Protein AF-A0A2S8BLQ7-F1 (afdb_monomer_lite)

Organism: NCBI:txid1858794

pLDDT: mean 91.81, std 11.46, range [51.12, 98.19]

Foldseek 3Di:
DPVVVVVLLVVLVVLLVQLLVDDDPSNVVSLVVLVVSLVVDDCPPPSSVVSVVSSVVSVD

Sequence (60 aa):
MQILNQDVAAAFDRLIALVRRTAGEERTAVRTRLIELFEIFDPADPDVIAGRRNLANALY

Radius of gyration: 11.4 Å; chains: 1; bounding box: 25×25×29 Å

Secondary structure (DSSP, 8-state):
--HHHHHHHHHHHHHHHHHHH--HHHHHHHHHHHHHHHTTS-TT-HHHHHHHHHHHHHH-

Structure (mmCIF, N/CA/C/O backbone):
data_AF-A0A2S8BLQ7-F1
#
_entry.id   AF-A0A2S8BLQ7-F1
#
loop_
_atom_site.group_PDB
_atom_site.id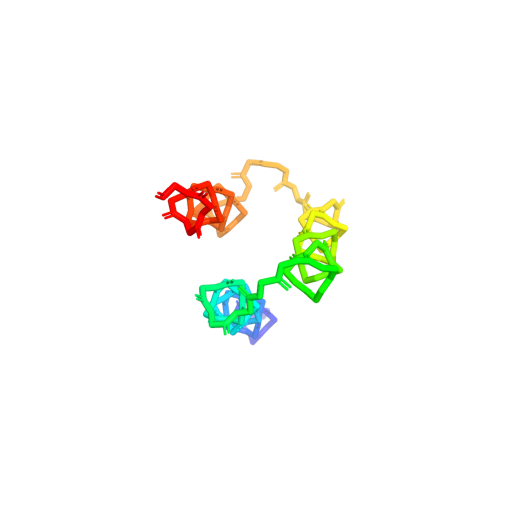
_atom_site.type_symbol
_atom_site.label_atom_id
_atom_site.label_alt_id
_atom_site.label_comp_id
_atom_site.label_asym_id
_atom_site.label_entity_id
_atom_site.label_seq_id
_atom_site.pdbx_PDB_ins_code
_atom_site.Cartn_x
_atom_site.Cartn_y
_atom_site.Cartn_z
_atom_site.occupancy
_atom_site.B_iso_or_equiv
_atom_site.auth_seq_id
_atom_site.auth_comp_id
_atom_site.auth_asym_id
_atom_site.auth_atom_id
_atom_site.pdbx_PDB_model_num
ATOM 1 N N . MET A 1 1 ? 12.805 -16.512 -14.923 1.00 51.12 1 MET A N 1
ATOM 2 C CA . MET A 1 1 ? 12.671 -15.505 -13.844 1.00 51.12 1 MET A CA 1
ATOM 3 C C . MET A 1 1 ? 11.282 -14.834 -13.827 1.00 51.12 1 MET A C 1
ATOM 5 O O . MET A 1 1 ? 11.180 -13.695 -13.414 1.00 51.12 1 MET A O 1
ATOM 9 N N . GLN A 1 2 ? 10.192 -15.500 -14.241 1.00 57.47 2 GLN A N 1
ATOM 10 C CA . GLN A 1 2 ? 8.871 -14.845 -14.393 1.00 57.47 2 GLN A CA 1
ATOM 11 C C . GLN A 1 2 ? 7.883 -15.155 -13.249 1.00 57.47 2 GLN A C 1
ATOM 13 O O . GLN A 1 2 ? 6.865 -14.489 -13.114 1.00 57.47 2 GLN A O 1
ATOM 18 N N . ILE A 1 3 ? 8.206 -16.141 -12.404 1.00 56.00 3 ILE A N 1
ATOM 19 C CA . ILE A 1 3 ? 7.347 -16.591 -11.297 1.00 56.00 3 ILE A CA 1
ATOM 20 C C . ILE A 1 3 ? 7.399 -15.603 -10.116 1.00 56.00 3 ILE A C 1
ATOM 22 O O . ILE A 1 3 ? 6.363 -15.310 -9.536 1.00 56.00 3 ILE A O 1
ATOM 26 N N . LEU A 1 4 ? 8.565 -15.005 -9.824 1.00 61.00 4 LEU A N 1
ATOM 27 C CA . LEU A 1 4 ? 8.718 -14.106 -8.671 1.00 61.00 4 LEU A CA 1
ATOM 28 C C . LEU A 1 4 ? 7.863 -12.827 -8.779 1.00 61.00 4 LEU A C 1
ATOM 30 O O . LEU A 1 4 ? 7.274 -12.414 -7.788 1.00 61.00 4 LEU A O 1
ATOM 34 N N . ASN A 1 5 ? 7.756 -12.217 -9.967 1.00 61.09 5 ASN A N 1
ATOM 35 C CA . ASN A 1 5 ? 7.022 -10.950 -10.129 1.00 61.09 5 ASN A CA 1
ATOM 36 C C . ASN A 1 5 ? 5.504 -11.111 -9.988 1.00 61.09 5 ASN A C 1
ATOM 38 O O . ASN A 1 5 ? 4.843 -10.258 -9.402 1.00 61.09 5 ASN A O 1
ATOM 42 N N . GLN A 1 6 ? 4.948 -12.219 -10.490 1.00 68.31 6 GLN A N 1
ATOM 43 C CA . GLN A 1 6 ? 3.513 -12.501 -10.368 1.00 68.31 6 GLN A CA 1
ATOM 44 C C . GLN A 1 6 ? 3.096 -12.645 -8.896 1.00 68.31 6 GLN A C 1
ATOM 46 O O . GLN A 1 6 ? 2.043 -12.141 -8.504 1.00 68.31 6 GLN A O 1
ATOM 51 N N . ASP A 1 7 ? 3.939 -13.271 -8.070 1.00 82.06 7 ASP A N 1
ATOM 52 C CA . ASP A 1 7 ? 3.672 -13.428 -6.638 1.00 82.06 7 ASP A CA 1
ATOM 53 C C . ASP A 1 7 ? 3.737 -12.094 -5.875 1.00 82.06 7 ASP A C 1
ATOM 55 O O . ASP A 1 7 ? 2.953 -11.872 -4.948 1.00 82.06 7 ASP A O 1
ATOM 59 N N . VAL A 1 8 ? 4.626 -11.180 -6.278 1.00 84.12 8 VAL A N 1
ATOM 60 C CA . VAL A 1 8 ? 4.799 -9.867 -5.634 1.00 84.12 8 VAL A CA 1
ATOM 61 C C . VAL A 1 8 ? 3.616 -8.943 -5.903 1.00 84.12 8 VAL A C 1
ATOM 63 O O . VAL A 1 8 ? 3.040 -8.404 -4.956 1.00 84.12 8 VAL A O 1
ATOM 66 N N . ALA A 1 9 ? 3.200 -8.800 -7.164 1.00 87.31 9 ALA A N 1
ATOM 67 C CA . ALA A 1 9 ? 2.032 -7.990 -7.507 1.00 87.31 9 ALA A CA 1
ATOM 68 C C . ALA A 1 9 ? 0.771 -8.501 -6.781 1.00 87.31 9 ALA A C 1
ATOM 70 O O . ALA A 1 9 ? 0.035 -7.728 -6.162 1.00 87.31 9 ALA A O 1
ATOM 71 N N . ALA A 1 10 ? 0.587 -9.826 -6.736 1.00 90.50 10 ALA A N 1
ATOM 72 C CA . ALA A 1 10 ? -0.505 -10.444 -5.990 1.00 90.50 10 ALA A CA 1
ATOM 73 C C . ALA A 1 10 ? -0.419 -10.185 -4.472 1.00 90.50 10 ALA A C 1
ATOM 75 O O . ALA A 1 10 ? -1.450 -10.062 -3.804 1.00 90.50 10 ALA A O 1
ATOM 76 N N . ALA A 1 11 ? 0.787 -10.099 -3.901 1.00 91.06 11 ALA A N 1
ATOM 77 C CA . ALA A 1 11 ? 0.977 -9.755 -2.494 1.00 91.06 11 ALA A CA 1
ATOM 78 C C . ALA A 1 11 ? 0.572 -8.302 -2.197 1.00 91.06 11 ALA A C 1
ATOM 80 O O . ALA A 1 11 ? -0.124 -8.063 -1.204 1.00 91.06 11 ALA A O 1
ATOM 81 N N . PHE A 1 12 ? 0.935 -7.350 -3.067 1.00 95.44 12 PHE A N 1
ATOM 82 C CA . PHE A 1 12 ? 0.486 -5.960 -2.949 1.00 95.44 12 PHE A CA 1
ATOM 83 C C . PHE A 1 12 ? -1.036 -5.868 -2.972 1.00 95.44 12 PHE A C 1
ATOM 85 O O . PHE A 1 12 ? -1.62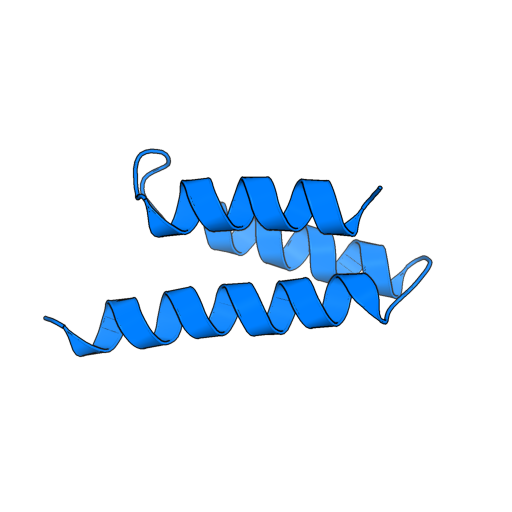3 -5.298 -2.051 1.00 95.44 12 PHE A O 1
ATOM 92 N N . ASP A 1 13 ? -1.685 -6.499 -3.948 1.00 95.69 13 ASP A N 1
ATOM 93 C CA . ASP A 1 13 ? -3.143 -6.464 -4.078 1.00 95.69 13 ASP A CA 1
ATOM 94 C C . ASP A 1 13 ? -3.854 -7.011 -2.833 1.00 95.69 13 ASP A C 1
ATOM 96 O O . ASP A 1 13 ? -4.806 -6.404 -2.332 1.00 95.69 13 ASP A O 1
ATOM 100 N N . ARG A 1 14 ? -3.364 -8.125 -2.269 1.00 95.44 14 ARG A N 1
ATOM 101 C CA . ARG A 1 14 ? -3.925 -8.718 -1.042 1.00 95.44 14 ARG A CA 1
ATOM 102 C C . ARG A 1 14 ? -3.813 -7.780 0.156 1.00 95.44 14 ARG A C 1
ATOM 104 O O . ARG A 1 14 ? -4.778 -7.654 0.917 1.00 95.44 14 ARG A O 1
ATOM 111 N N . LEU A 1 15 ? -2.662 -7.132 0.335 1.00 96.88 15 LEU A N 1
ATOM 112 C CA . LEU A 1 15 ? -2.445 -6.200 1.441 1.00 96.88 15 LEU A CA 1
ATOM 113 C C . LEU A 1 15 ? -3.249 -4.908 1.254 1.00 96.88 15 LEU A C 1
ATOM 115 O O . LEU A 1 15 ? -3.837 -4.416 2.212 1.00 96.88 15 LEU A O 1
ATOM 119 N N . ILE A 1 16 ? -3.372 -4.394 0.030 1.00 97.94 16 ILE A N 1
ATOM 120 C CA . ILE A 1 16 ? -4.181 -3.201 -0.263 1.00 97.94 16 ILE A CA 1
ATOM 121 C C . ILE A 1 16 ? -5.667 -3.491 -0.023 1.00 97.94 16 ILE A C 1
ATOM 123 O O . ILE A 1 16 ? -6.371 -2.692 0.598 1.00 97.94 16 ILE A O 1
ATOM 127 N N . ALA A 1 17 ? -6.152 -4.665 -0.436 1.00 98.06 17 ALA A N 1
ATOM 128 C CA . ALA A 1 17 ? -7.502 -5.114 -0.110 1.00 98.06 17 ALA A CA 1
ATOM 129 C C . ALA A 1 17 ? -7.715 -5.257 1.409 1.00 98.06 17 ALA A C 1
ATOM 131 O O . ALA A 1 17 ? -8.822 -5.023 1.899 1.00 98.06 17 ALA A O 1
ATOM 132 N N . LEU A 1 18 ? -6.673 -5.623 2.164 1.00 98.06 18 LEU A N 1
ATOM 133 C CA . LEU A 1 18 ? -6.711 -5.672 3.626 1.00 98.06 18 LEU A CA 1
ATOM 134 C C . LEU A 1 18 ? -6.769 -4.264 4.249 1.00 98.06 18 LEU A C 1
ATOM 136 O O . LEU A 1 18 ? -7.572 -4.048 5.152 1.00 98.06 18 LEU A O 1
ATOM 140 N N . VAL A 1 19 ? -6.032 -3.276 3.729 1.00 98.19 19 VAL A N 1
ATOM 141 C CA . VAL A 1 19 ? -6.133 -1.867 4.174 1.00 98.19 19 VAL A CA 1
ATOM 142 C C . VAL A 1 19 ? -7.571 -1.348 4.065 1.00 98.19 19 VAL A C 1
ATOM 144 O O . VAL A 1 19 ? -8.081 -0.735 5.002 1.00 98.19 19 V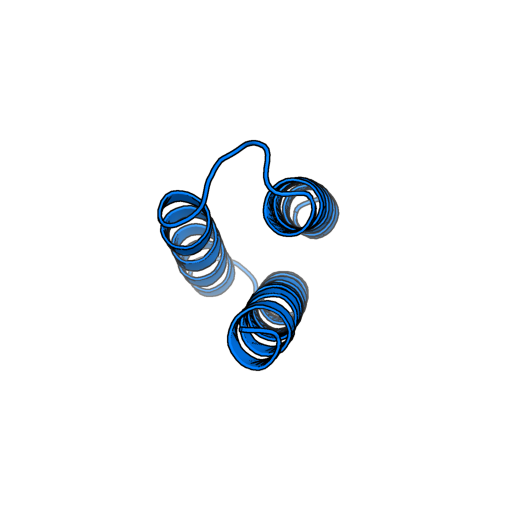AL A O 1
ATOM 147 N N . ARG A 1 20 ? -8.256 -1.639 2.950 1.00 97.69 20 ARG A N 1
ATOM 148 C CA . ARG A 1 20 ? -9.638 -1.180 2.710 1.00 97.69 20 ARG A CA 1
ATOM 149 C C . ARG A 1 20 ? -10.651 -1.723 3.721 1.00 97.69 20 ARG A C 1
ATOM 151 O O . ARG A 1 20 ? -11.601 -1.020 4.051 1.00 97.69 20 ARG A O 1
ATOM 158 N N . ARG A 1 21 ? -10.468 -2.958 4.204 1.00 97.62 21 ARG A N 1
ATOM 159 C CA . ARG A 1 21 ? -11.414 -3.633 5.119 1.00 97.62 21 ARG A CA 1
ATOM 160 C C . ARG A 1 21 ? -11.103 -3.448 6.605 1.00 97.62 21 ARG A C 1
ATOM 162 O O . ARG A 1 21 ? -11.900 -3.864 7.435 1.00 97.62 21 ARG A O 1
ATOM 169 N N . THR A 1 22 ? -9.956 -2.864 6.933 1.00 97.44 22 THR A N 1
ATOM 170 C CA . THR A 1 22 ? -9.494 -2.662 8.314 1.00 97.44 22 THR A CA 1
ATOM 171 C C . THR A 1 22 ? -9.630 -1.200 8.719 1.00 97.44 22 THR A C 1
ATOM 173 O O . THR A 1 22 ? -9.782 -0.325 7.863 1.00 97.44 22 THR A O 1
ATOM 176 N N . ALA A 1 23 ? -9.579 -0.911 10.020 1.00 97.25 23 ALA A N 1
ATOM 177 C CA . ALA A 1 23 ? -9.618 0.445 10.572 1.00 97.25 23 ALA A CA 1
ATOM 178 C C . ALA A 1 23 ? -8.675 0.571 11.783 1.00 97.25 23 ALA A C 1
ATOM 180 O O . ALA A 1 23 ? -8.149 -0.426 12.272 1.00 97.25 23 ALA A O 1
ATOM 181 N N . GLY A 1 24 ? -8.445 1.802 12.251 1.00 97.56 24 GLY A N 1
ATOM 182 C CA . GLY A 1 24 ? -7.648 2.073 13.452 1.00 97.56 24 GLY A CA 1
ATOM 183 C C . GLY A 1 24 ? -6.232 1.484 13.402 1.00 97.56 24 GLY A C 1
ATOM 184 O O . GLY A 1 24 ? -5.503 1.650 12.419 1.00 97.56 24 GLY A O 1
ATOM 185 N N . GLU A 1 25 ? -5.840 0.802 14.477 1.00 97.94 25 GLU A N 1
ATOM 186 C CA . GLU A 1 25 ? -4.510 0.199 14.619 1.00 97.94 25 GLU A CA 1
ATOM 187 C C . GLU A 1 25 ? -4.254 -0.909 13.596 1.00 97.94 25 GLU A C 1
ATOM 189 O O . GLU A 1 25 ? -3.162 -0.980 13.034 1.00 97.94 25 GLU A O 1
ATOM 194 N N . GLU A 1 26 ? -5.268 -1.714 13.269 1.00 97.62 26 GLU A N 1
ATOM 195 C CA . GLU A 1 26 ? -5.130 -2.790 12.284 1.00 97.62 26 GLU A CA 1
ATOM 196 C C . GLU A 1 26 ? -4.820 -2.221 10.893 1.00 97.62 26 GLU A C 1
ATOM 198 O O . GLU A 1 26 ? -3.862 -2.644 10.244 1.00 97.62 26 GLU A O 1
ATOM 203 N N . ARG A 1 27 ? -5.547 -1.175 10.466 1.00 98.19 27 ARG A N 1
ATOM 204 C CA . ARG A 1 27 ? -5.244 -0.472 9.205 1.00 98.19 27 ARG A CA 1
ATOM 205 C C . ARG A 1 27 ? -3.827 0.095 9.209 1.00 98.19 27 ARG A C 1
ATOM 207 O O . ARG A 1 27 ? -3.140 0.057 8.188 1.00 98.19 27 ARG A O 1
ATOM 214 N N . THR A 1 28 ? -3.388 0.615 10.352 1.00 98.19 28 THR A N 1
ATOM 215 C CA . THR A 1 28 ? -2.051 1.194 10.512 1.00 98.19 28 THR A CA 1
ATOM 216 C C . THR A 1 28 ? -0.966 0.127 10.372 1.00 98.19 28 THR A C 1
ATOM 218 O O . THR A 1 28 ? -0.024 0.330 9.609 1.00 98.19 28 THR A O 1
ATOM 221 N N . ALA A 1 29 ? -1.128 -1.032 11.012 1.00 98.06 29 ALA A N 1
ATOM 222 C CA . ALA A 1 29 ? -0.190 -2.149 10.912 1.00 98.06 29 ALA A CA 1
ATOM 223 C C . ALA A 1 29 ? -0.052 -2.659 9.468 1.00 98.06 29 ALA A C 1
ATOM 225 O O . ALA A 1 29 ? 1.059 -2.847 8.968 1.00 98.06 29 ALA A O 1
ATOM 226 N N . VAL A 1 30 ? -1.174 -2.813 8.760 1.00 97.81 30 VAL A N 1
ATOM 227 C CA . VAL A 1 30 ? -1.177 -3.272 7.362 1.00 97.81 30 VAL A CA 1
ATOM 228 C C . VAL A 1 30 ? -0.520 -2.236 6.447 1.00 97.81 30 VAL A C 1
ATOM 230 O O . VAL A 1 30 ? 0.269 -2.605 5.577 1.00 97.81 30 VAL A O 1
ATOM 233 N N . ARG A 1 31 ? -0.789 -0.938 6.662 1.00 97.81 31 ARG A N 1
ATOM 234 C CA . ARG A 1 31 ? -0.131 0.152 5.926 1.00 97.81 31 ARG A CA 1
ATOM 235 C C . ARG A 1 31 ? 1.384 0.109 6.108 1.00 97.81 31 ARG A C 1
ATOM 237 O O . ARG A 1 31 ? 2.104 0.190 5.118 1.00 97.81 31 ARG A O 1
ATOM 244 N N . THR A 1 32 ? 1.859 -0.018 7.346 1.00 97.81 32 THR A N 1
ATOM 245 C CA . THR A 1 32 ? 3.295 -0.105 7.650 1.00 97.81 32 THR A CA 1
ATOM 246 C C . THR A 1 32 ? 3.927 -1.288 6.930 1.00 97.81 32 THR A C 1
ATOM 248 O O . THR A 1 32 ? 4.931 -1.114 6.245 1.00 97.81 32 THR A O 1
ATOM 251 N N . ARG A 1 33 ? 3.281 -2.459 6.968 1.00 96.00 33 ARG A N 1
ATOM 252 C CA . ARG A 1 33 ? 3.792 -3.647 6.281 1.00 96.00 33 ARG A CA 1
ATOM 253 C C . ARG A 1 33 ? 3.926 -3.454 4.769 1.00 96.00 33 ARG A C 1
ATOM 255 O O . ARG A 1 33 ? 4.875 -3.944 4.165 1.00 96.00 33 ARG A O 1
ATOM 262 N N . LEU A 1 34 ? 2.976 -2.750 4.158 1.00 96.69 34 LEU A N 1
ATOM 263 C CA . LEU A 1 34 ? 3.004 -2.416 2.733 1.00 96.69 34 LEU A CA 1
ATOM 264 C C . LEU A 1 34 ? 4.169 -1.480 2.387 1.00 96.69 34 LEU A C 1
ATOM 266 O O . LEU A 1 34 ? 4.826 -1.681 1.371 1.00 96.69 34 LEU A O 1
ATOM 270 N N . ILE A 1 35 ? 4.443 -0.492 3.245 1.00 96.62 35 ILE A N 1
ATOM 271 C CA . ILE A 1 35 ? 5.573 0.431 3.079 1.00 96.62 35 ILE A CA 1
ATOM 272 C C . ILE A 1 35 ? 6.899 -0.330 3.150 1.00 96.62 35 ILE A C 1
ATOM 274 O O . ILE A 1 35 ? 7.689 -0.220 2.218 1.00 96.62 35 ILE A O 1
ATOM 278 N N . GLU A 1 36 ? 7.100 -1.149 4.185 1.00 95.56 36 GLU A N 1
ATOM 279 C CA . GLU A 1 36 ? 8.295 -1.996 4.328 1.00 95.56 36 GLU A CA 1
ATOM 280 C C . GLU A 1 36 ? 8.491 -2.913 3.119 1.00 95.56 36 GLU A C 1
ATOM 282 O O . GLU A 1 36 ? 9.606 -3.104 2.645 1.00 95.56 36 GLU A O 1
ATOM 287 N N . LEU A 1 37 ? 7.403 -3.492 2.598 1.00 93.88 37 LEU A N 1
ATOM 288 C CA . LEU A 1 37 ? 7.481 -4.369 1.437 1.00 93.88 37 LEU A CA 1
ATOM 289 C C . LEU A 1 37 ? 7.933 -3.602 0.189 1.00 93.88 37 LEU A C 1
ATOM 291 O O . LEU A 1 37 ? 8.742 -4.130 -0.566 1.00 93.88 37 LEU A O 1
ATOM 295 N N . PHE A 1 38 ? 7.468 -2.365 -0.017 1.00 95.50 38 PHE A N 1
ATOM 296 C CA . PHE A 1 38 ? 7.930 -1.530 -1.130 1.00 95.50 38 PHE A CA 1
ATOM 297 C C .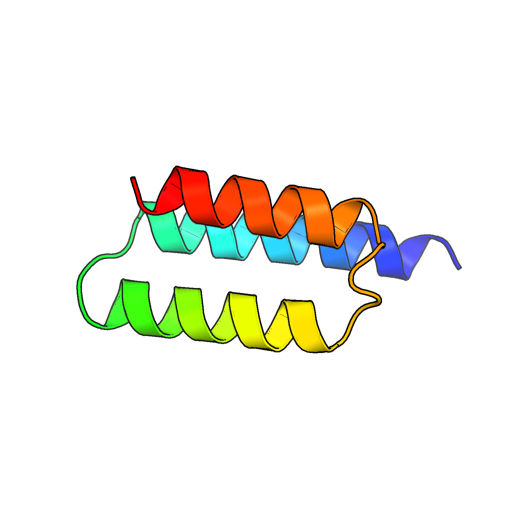 PHE A 1 38 ? 9.412 -1.153 -1.037 1.00 95.50 38 PHE A C 1
ATOM 299 O O . PHE A 1 38 ? 10.021 -0.912 -2.073 1.00 95.50 38 PHE A O 1
ATOM 306 N N . GLU A 1 39 ? 9.991 -1.076 0.163 1.00 94.88 39 GLU A N 1
ATOM 307 C CA . GLU A 1 39 ? 11.408 -0.723 0.361 1.00 94.88 39 GLU A CA 1
ATOM 308 C C . GLU A 1 39 ? 12.379 -1.820 -0.101 1.00 94.88 39 GLU A C 1
ATOM 310 O O . GLU A 1 39 ? 13.564 -1.554 -0.282 1.00 94.88 39 GLU A O 1
ATOM 315 N N . ILE A 1 40 ? 11.886 -3.040 -0.335 1.00 93.62 40 ILE A N 1
ATOM 316 C CA . ILE A 1 40 ? 12.690 -4.170 -0.826 1.00 93.62 40 ILE A CA 1
ATOM 317 C C . ILE A 1 40 ? 12.946 -4.070 -2.344 1.00 93.62 40 ILE A C 1
ATOM 319 O O . ILE A 1 40 ? 13.874 -4.694 -2.859 1.00 93.62 40 ILE A O 1
ATOM 323 N N . PHE A 1 41 ? 12.140 -3.289 -3.066 1.00 93.25 41 PHE A N 1
ATOM 324 C CA . PHE A 1 41 ?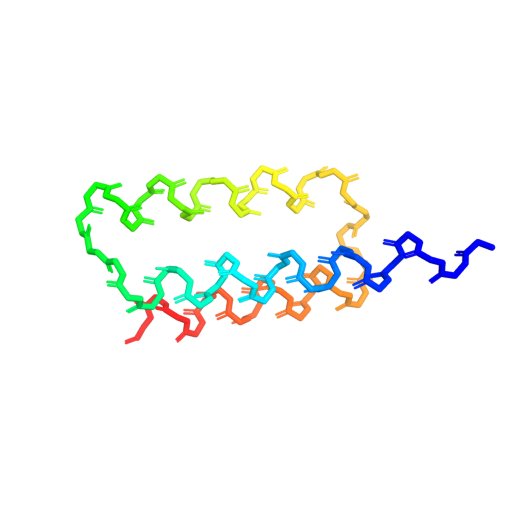 12.155 -3.206 -4.527 1.00 93.25 41 PHE A CA 1
ATOM 325 C C . PHE A 1 41 ? 12.740 -1.883 -5.029 1.00 93.25 41 PHE A C 1
ATOM 327 O O . PHE A 1 41 ? 12.808 -0.893 -4.297 1.00 93.25 41 PHE A O 1
ATOM 334 N N . ASP A 1 42 ? 13.121 -1.852 -6.310 1.00 95.12 42 ASP A N 1
ATOM 335 C CA . ASP A 1 42 ? 13.490 -0.604 -6.978 1.00 95.12 42 ASP A CA 1
ATOM 336 C C . ASP A 1 42 ? 12.278 0.356 -6.990 1.00 95.12 42 ASP A C 1
ATOM 338 O O . ASP A 1 42 ? 11.186 -0.039 -7.412 1.00 95.12 42 ASP A O 1
ATOM 342 N N . PRO A 1 43 ? 12.419 1.621 -6.549 1.00 94.06 43 PRO A N 1
ATOM 343 C CA . PRO A 1 43 ? 11.325 2.591 -6.574 1.00 94.06 43 PRO A CA 1
ATOM 344 C C . PRO A 1 43 ? 10.748 2.877 -7.970 1.00 94.06 43 PRO A C 1
ATOM 346 O O . PRO A 1 43 ? 9.619 3.363 -8.060 1.00 94.06 43 PRO A O 1
ATOM 349 N N . ALA A 1 44 ? 11.511 2.619 -9.036 1.00 95.62 44 ALA A N 1
ATOM 350 C CA . ALA A 1 44 ? 11.091 2.770 -10.426 1.00 95.62 44 ALA A CA 1
ATOM 351 C C . ALA A 1 44 ? 10.380 1.525 -10.990 1.00 95.62 44 ALA A C 1
ATOM 353 O O . ALA A 1 44 ? 9.918 1.567 -12.134 1.00 95.62 44 ALA A O 1
ATOM 354 N N . ASP A 1 45 ? 10.268 0.437 -10.221 1.00 94.44 45 ASP A N 1
ATOM 355 C CA . ASP A 1 45 ? 9.525 -0.752 -10.634 1.00 94.44 45 ASP A CA 1
ATOM 356 C C . ASP A 1 45 ? 8.037 -0.395 -10.874 1.00 94.44 45 ASP A C 1
ATOM 358 O O . ASP A 1 45 ? 7.383 0.175 -9.985 1.00 94.44 45 ASP A O 1
ATOM 362 N N . PRO A 1 46 ? 7.468 -0.712 -12.056 1.00 93.50 46 PRO A N 1
ATOM 363 C CA . PRO A 1 46 ? 6.063 -0.456 -12.361 1.00 93.50 46 PRO A CA 1
ATOM 364 C C . PRO A 1 46 ? 5.082 -1.012 -11.318 1.00 93.50 46 PRO A C 1
ATOM 366 O O . PRO A 1 46 ? 4.086 -0.346 -11.015 1.00 93.50 46 PRO A O 1
ATOM 369 N N . ASP A 1 47 ? 5.368 -2.181 -10.736 1.00 93.38 47 ASP A N 1
ATOM 370 C CA . ASP A 1 47 ? 4.510 -2.823 -9.735 1.00 93.38 47 ASP A CA 1
ATOM 371 C C . ASP A 1 47 ? 4.545 -2.051 -8.401 1.00 93.38 47 ASP A C 1
ATOM 373 O O . ASP A 1 47 ? 3.514 -1.883 -7.741 1.00 93.38 47 ASP A O 1
ATOM 377 N N . VAL A 1 48 ? 5.701 -1.481 -8.033 1.00 95.44 48 VAL A N 1
ATOM 378 C CA . VAL A 1 48 ? 5.858 -0.617 -6.845 1.00 95.44 48 VAL A CA 1
ATOM 379 C C . VAL A 1 48 ? 5.135 0.712 -7.036 1.00 95.44 48 VAL A C 1
ATOM 381 O O . VAL A 1 48 ? 4.425 1.172 -6.136 1.00 95.44 48 VAL A O 1
ATOM 384 N N . ILE A 1 49 ? 5.276 1.335 -8.209 1.00 96.50 49 ILE A N 1
ATOM 385 C CA . ILE A 1 49 ? 4.598 2.594 -8.543 1.00 96.50 49 ILE A CA 1
ATOM 386 C C . ILE A 1 49 ? 3.076 2.404 -8.487 1.00 96.50 49 ILE A C 1
ATOM 388 O O . ILE A 1 49 ? 2.368 3.195 -7.850 1.00 96.50 49 ILE A O 1
ATOM 392 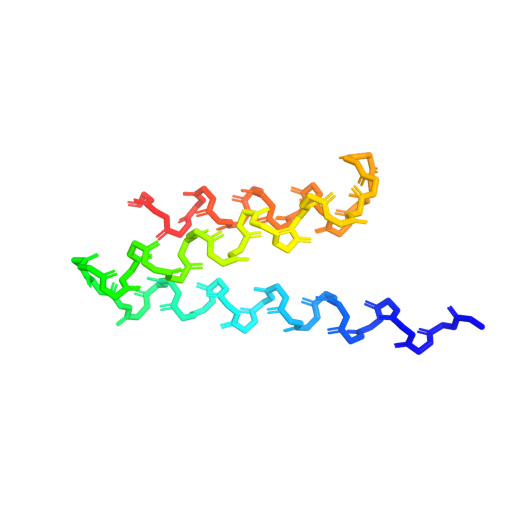N N . ALA A 1 50 ? 2.568 1.335 -9.109 1.00 96.12 50 ALA A N 1
ATOM 393 C CA . ALA A 1 50 ? 1.152 0.987 -9.082 1.00 96.12 50 ALA A CA 1
ATOM 394 C C . ALA A 1 50 ? 0.667 0.703 -7.651 1.00 96.12 50 ALA A C 1
ATOM 396 O O . ALA A 1 50 ? -0.354 1.251 -7.223 1.00 96.12 50 ALA A O 1
ATOM 397 N N . GLY A 1 51 ? 1.429 -0.078 -6.880 1.00 96.31 51 GLY A N 1
ATOM 398 C CA . GLY A 1 51 ? 1.130 -0.396 -5.486 1.00 96.31 51 GLY A CA 1
ATOM 399 C C . GLY A 1 51 ? 1.027 0.847 -4.597 1.00 96.31 51 GLY A C 1
ATOM 400 O O . GLY A 1 51 ? 0.042 1.001 -3.871 1.00 96.31 51 GLY A O 1
ATOM 401 N N . ARG A 1 52 ? 1.989 1.778 -4.679 1.00 97.44 52 ARG A N 1
ATOM 402 C CA . ARG A 1 52 ? 1.982 3.033 -3.900 1.00 97.44 52 ARG A CA 1
ATOM 403 C C . ARG A 1 52 ? 0.769 3.902 -4.227 1.00 97.44 52 ARG A C 1
ATOM 405 O O . ARG A 1 52 ? 0.119 4.418 -3.315 1.00 97.44 52 ARG A O 1
ATOM 412 N N . ARG A 1 53 ? 0.423 4.022 -5.513 1.00 97.88 53 ARG A N 1
ATOM 413 C CA . ARG A 1 53 ? -0.783 4.737 -5.961 1.00 97.88 53 ARG A CA 1
ATOM 414 C C . ARG A 1 53 ? -2.057 4.089 -5.414 1.00 97.88 53 ARG A C 1
ATOM 416 O O . ARG A 1 53 ? -2.938 4.783 -4.912 1.00 97.88 53 ARG A O 1
ATOM 423 N N . ASN A 1 54 ? -2.155 2.766 -5.489 1.00 97.88 54 ASN A N 1
ATOM 424 C CA . ASN A 1 54 ? -3.320 2.024 -5.014 1.00 97.88 54 ASN A CA 1
ATOM 425 C C . ASN A 1 54 ? -3.474 2.088 -3.488 1.00 97.88 54 ASN A C 1
ATOM 427 O O . ASN A 1 54 ? -4.601 2.197 -3.003 1.00 97.88 54 ASN A O 1
ATOM 431 N N . LEU A 1 55 ? -2.366 2.081 -2.740 1.00 97.62 55 LEU A N 1
ATOM 432 C CA . LEU A 1 55 ? -2.371 2.306 -1.296 1.00 97.62 55 LEU A CA 1
ATOM 433 C C . LEU A 1 55 ? -2.898 3.701 -0.951 1.00 97.62 55 LEU A C 1
ATOM 435 O O . LEU A 1 55 ? -3.774 3.810 -0.099 1.00 97.62 55 LEU A O 1
ATOM 439 N N . ALA A 1 56 ? -2.414 4.751 -1.623 1.00 97.56 56 ALA A N 1
ATOM 440 C CA . ALA A 1 56 ? -2.923 6.105 -1.409 1.00 97.56 56 ALA A CA 1
ATOM 441 C C . ALA A 1 56 ? -4.445 6.157 -1.623 1.00 97.56 56 ALA A C 1
ATOM 443 O O . ALA A 1 56 ? -5.172 6.589 -0.736 1.00 97.56 56 ALA A O 1
ATOM 444 N N . ASN A 1 57 ? -4.937 5.593 -2.729 1.00 97.38 57 ASN A N 1
ATOM 445 C CA . ASN A 1 57 ? -6.372 5.514 -3.025 1.00 97.38 57 ASN A CA 1
ATOM 446 C C . ASN A 1 57 ? -7.186 4.684 -2.018 1.00 97.38 57 ASN A C 1
ATOM 448 O O . ASN A 1 57 ? -8.398 4.821 -1.971 1.00 97.38 57 ASN A O 1
ATOM 452 N N . ALA A 1 58 ? -6.566 3.767 -1.274 1.00 96.25 58 ALA A N 1
ATOM 453 C CA . ALA A 1 58 ? -7.249 2.974 -0.252 1.00 96.25 58 ALA A CA 1
ATOM 454 C C . ALA A 1 58 ? -7.358 3.700 1.101 1.00 96.25 58 ALA A C 1
ATOM 456 O O . ALA A 1 58 ? -8.072 3.227 1.985 1.00 96.25 58 ALA A O 1
ATOM 457 N N . LEU A 1 59 ? -6.611 4.794 1.282 1.00 93.56 59 LEU A N 1
ATOM 458 C CA . LEU A 1 59 ? -6.572 5.583 2.514 1.00 93.56 59 LEU A CA 1
ATOM 459 C C . LEU A 1 59 ? -7.479 6.822 2.470 1.00 93.56 59 LEU A C 1
ATOM 461 O O . LEU A 1 59 ? -7.756 7.373 3.536 1.00 93.56 59 LEU A O 1
ATOM 465 N N . TYR A 1 60 ? -7.917 7.232 1.278 1.00 89.56 60 TYR A N 1
ATOM 466 C CA . TYR A 1 60 ? -8.906 8.289 1.042 1.00 89.56 60 TYR A CA 1
ATOM 467 C C . TYR A 1 60 ? -10.292 7.686 0.815 1.00 89.56 60 TYR A C 1
ATOM 469 O O . TYR A 1 60 ? -11.268 8.302 1.294 1.00 89.56 60 TYR A O 1
#

InterPro domains:
  IPR011990 Tetratricopeptide-like helical domain superfamily [G3DSA:1.25.40.10] (1-60)